Protein AF-A0A2N1M1D9-F1 (afdb_monomer_lite)

pLDDT: mean 79.74, std 18.49, range [38.44, 97.81]

Radius of gyration: 21.59 Å; chains: 1; bounding box: 44×55×71 Å

Foldseek 3Di:
DDPVVVVVVVVVVVVVVVVVVVPPPDLFPDFADADPPPDDLVLVVPAAEDDDDDPPPPPPPVVVVLVVDPPPPPPCPDPPPPQQKFKKWWQWPVVRGIHIDMKGQDDDPVRFKIKDWPCSQAPQQQDGTHNIWTFGPDDSSDGDDIWTWGGKDADDDPSGGPGTMIMTGTDPVD

Sequence (174 aa):
MNEKFIFYILIVLTVITNLKYTVAGSIITKVFDIEDAYWTPEKMRDAIPLTTNESKNNKPNYRTKRDQLPVKESNITSYNPYVPYGKLFFHNTGDGKNYFCTASVIRTENGNIGLTAAHCIYNGNGSWSSNMVFCPGYENGQFPVAIPVKGGSVEVVDGHYYYDYGMIKFNYDQ

Secondary structure (DSSP, 8-state):
--HHHHHHHHHHHHHHHHHHHHTS--S-SEEPP--TT---HHHHHHPEE--SS--SS----HHHHHTTS-----------TT--EEEEEEEETTTTEEEEEEEEEE--TTS-EEEE-HHHHB-TTS-BEEEEEEEET-BTTB-S--EEEEEEEEEEETTEEEEEEEEEEE----

Structure (mmCIF, N/CA/C/O backbone):
data_AF-A0A2N1M1D9-F1
#
_entry.id   AF-A0A2N1M1D9-F1
#
loop_
_atom_site.group_PDB
_atom_site.id
_atom_site.type_symbol
_atom_site.label_atom_id
_atom_site.label_alt_id
_atom_site.label_comp_id
_atom_site.label_asym_id
_atom_site.label_entity_id
_atom_site.label_seq_id
_atom_site.pdbx_PDB_ins_code
_atom_site.Cartn_x
_atom_site.Cartn_y
_atom_site.Cartn_z
_atom_site.occupancy
_atom_site.B_iso_or_equiv
_atom_site.auth_seq_id
_atom_site.auth_comp_id
_atom_site.auth_asym_id
_atom_site.auth_atom_id
_atom_site.pdbx_PDB_model_num
ATOM 1 N N . MET A 1 1 ? 11.788 -38.977 44.185 1.00 60.78 1 MET A N 1
ATOM 2 C CA . MET A 1 1 ? 11.906 -37.880 43.198 1.00 60.78 1 MET A CA 1
ATOM 3 C C . MET A 1 1 ? 11.818 -36.572 43.974 1.00 60.78 1 MET A C 1
ATOM 5 O O . MET A 1 1 ? 10.902 -36.443 44.770 1.00 60.78 1 MET A O 1
ATOM 9 N N . ASN A 1 2 ? 12.818 -35.694 43.880 1.00 80.62 2 ASN A N 1
ATOM 10 C CA . ASN A 1 2 ? 12.948 -34.514 44.750 1.00 80.62 2 ASN A CA 1
ATOM 11 C C . ASN A 1 2 ? 11.906 -33.447 44.364 1.00 80.62 2 ASN A C 1
ATOM 13 O O . ASN A 1 2 ? 11.821 -33.096 43.190 1.00 80.62 2 ASN A O 1
ATOM 17 N N . GLU A 1 3 ? 11.137 -32.913 45.313 1.00 77.94 3 GLU A N 1
ATOM 18 C CA . GLU A 1 3 ? 10.117 -31.888 45.028 1.00 77.94 3 GLU A CA 1
ATOM 19 C C . GLU A 1 3 ? 10.706 -30.646 44.347 1.00 77.94 3 GLU A C 1
ATOM 21 O O . GLU A 1 3 ? 10.096 -30.083 43.439 1.00 77.94 3 GLU A O 1
ATOM 26 N N . LYS A 1 4 ? 11.957 -30.291 44.675 1.00 79.69 4 LYS A N 1
ATOM 27 C CA . LYS A 1 4 ? 12.689 -29.208 43.997 1.00 79.69 4 LYS A CA 1
ATOM 28 C C . LYS A 1 4 ? 12.936 -29.499 42.513 1.00 79.69 4 LYS A C 1
ATOM 30 O O . LYS A 1 4 ? 12.966 -28.579 41.703 1.00 79.69 4 LYS A O 1
ATOM 35 N N . PHE A 1 5 ? 13.093 -30.772 42.153 1.00 82.50 5 PHE A N 1
ATOM 36 C CA . PHE A 1 5 ? 13.314 -31.211 40.775 1.00 82.50 5 PHE A CA 1
ATOM 37 C C . PHE A 1 5 ? 12.026 -31.131 39.948 1.00 82.50 5 PHE A C 1
ATOM 39 O O . PHE A 1 5 ? 12.054 -30.672 38.810 1.00 82.50 5 PHE A O 1
ATOM 46 N N . ILE A 1 6 ? 10.883 -31.491 40.543 1.00 83.31 6 ILE A N 1
ATOM 47 C CA . ILE A 1 6 ? 9.561 -31.350 39.912 1.00 83.31 6 ILE A CA 1
ATOM 48 C C . ILE A 1 6 ? 9.239 -29.868 39.681 1.00 83.31 6 ILE A C 1
ATOM 50 O O . ILE A 1 6 ? 8.807 -29.496 38.592 1.00 83.31 6 ILE A O 1
ATOM 54 N N . PHE A 1 7 ? 9.522 -29.009 40.664 1.00 84.81 7 PHE A N 1
ATOM 55 C CA . PHE A 1 7 ? 9.314 -27.565 40.542 1.00 84.81 7 PHE A CA 1
ATOM 56 C C . PHE A 1 7 ? 10.158 -26.949 39.416 1.00 84.81 7 PHE A C 1
ATOM 58 O O . PHE A 1 7 ? 9.663 -26.139 38.635 1.00 84.81 7 PHE A O 1
ATOM 65 N N . TYR A 1 8 ? 11.415 -27.381 39.284 1.00 86.62 8 TYR A N 1
ATOM 66 C CA . TYR A 1 8 ? 12.298 -26.928 38.210 1.00 86.62 8 TYR A CA 1
ATOM 67 C C . TYR A 1 8 ? 11.796 -27.371 36.830 1.00 86.62 8 TYR A C 1
ATOM 69 O O . TYR A 1 8 ? 11.765 -26.568 35.901 1.00 86.62 8 TYR A O 1
ATOM 77 N N . ILE A 1 9 ? 11.325 -28.616 36.706 1.00 87.38 9 ILE A N 1
ATOM 78 C CA . ILE A 1 9 ? 10.718 -29.125 35.469 1.00 87.38 9 ILE A CA 1
ATOM 79 C C . ILE A 1 9 ? 9.473 -28.315 35.096 1.00 87.38 9 ILE A C 1
ATOM 81 O O . ILE A 1 9 ? 9.326 -27.945 33.935 1.00 87.38 9 ILE A O 1
ATOM 85 N N . LEU A 1 10 ? 8.598 -27.993 36.052 1.00 85.19 10 LEU A N 1
ATOM 86 C CA . LEU A 1 10 ? 7.392 -27.202 35.786 1.00 85.19 10 LEU A CA 1
ATOM 87 C C . LEU A 1 10 ? 7.720 -25.771 35.347 1.00 85.19 10 LEU A C 1
ATOM 89 O O . LEU A 1 10 ? 7.110 -25.279 34.397 1.00 85.19 10 LEU A O 1
ATOM 93 N N . ILE A 1 11 ? 8.710 -25.123 35.968 1.00 84.94 11 ILE A N 1
ATOM 94 C CA . ILE A 1 11 ? 9.192 -23.803 35.537 1.00 84.94 11 ILE A CA 1
ATOM 95 C C . ILE A 1 11 ? 9.756 -23.886 34.117 1.00 84.94 11 ILE A C 1
ATOM 97 O O . ILE A 1 11 ? 9.367 -23.096 33.263 1.00 84.94 11 ILE A O 1
ATOM 101 N N . VAL A 1 12 ? 10.613 -24.868 33.830 1.00 83.88 12 VAL A N 1
ATOM 102 C CA . VAL A 1 12 ? 11.208 -25.054 32.499 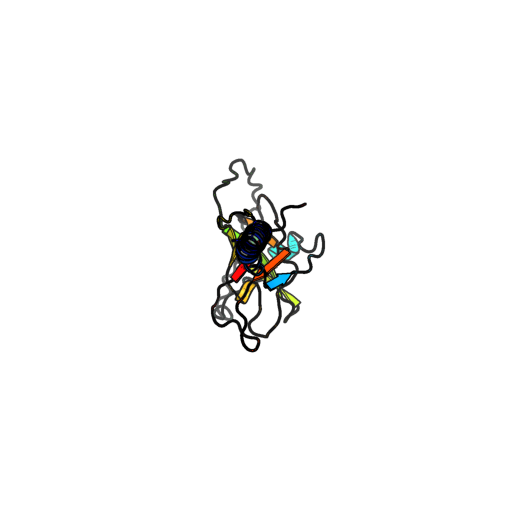1.00 83.88 12 VAL A CA 1
ATOM 103 C C . VAL A 1 12 ? 10.137 -25.344 31.445 1.00 83.88 12 VAL A C 1
ATOM 105 O O . VAL A 1 12 ? 10.157 -24.734 30.381 1.00 83.88 12 VAL A O 1
ATOM 108 N N . LEU A 1 13 ? 9.153 -26.199 31.733 1.00 80.75 13 LEU A N 1
ATOM 109 C CA . LEU A 1 13 ? 8.033 -26.475 30.828 1.00 80.75 13 LEU A CA 1
ATOM 110 C C . LEU A 1 13 ? 7.163 -25.235 30.599 1.00 80.75 13 LEU A C 1
ATOM 112 O O . LEU A 1 13 ? 6.745 -24.985 29.470 1.00 80.75 13 LEU A O 1
ATOM 116 N N . THR A 1 14 ? 6.933 -24.428 31.635 1.00 77.75 14 THR A N 1
ATOM 117 C CA . THR A 1 14 ? 6.195 -23.161 31.527 1.00 77.75 14 THR A CA 1
ATOM 118 C C . THR A 1 14 ? 6.972 -22.149 30.685 1.00 77.75 14 THR A C 1
ATOM 120 O O . THR A 1 14 ? 6.406 -21.509 29.806 1.00 77.75 14 THR A O 1
ATOM 123 N N . VAL A 1 15 ? 8.288 -22.035 30.872 1.00 74.19 15 VAL A N 1
ATOM 124 C CA . VAL A 1 15 ? 9.141 -21.167 30.048 1.00 74.19 15 VAL A CA 1
ATOM 125 C C . VAL A 1 15 ? 9.179 -21.655 28.599 1.00 74.19 15 VAL A C 1
ATOM 127 O O . VAL A 1 15 ? 9.004 -20.846 27.700 1.00 74.19 15 VAL A O 1
ATOM 130 N N . ILE A 1 16 ? 9.333 -22.958 28.344 1.00 68.94 16 ILE A N 1
ATOM 131 C CA . ILE A 1 16 ? 9.373 -23.531 26.985 1.00 68.94 16 ILE A CA 1
ATOM 132 C C . ILE A 1 16 ? 8.030 -23.369 26.265 1.00 68.94 16 ILE A C 1
ATOM 134 O O . ILE A 1 16 ? 8.005 -23.054 25.076 1.00 68.94 16 ILE A O 1
ATOM 138 N N . THR A 1 17 ? 6.910 -23.580 26.960 1.00 62.06 17 THR A N 1
ATOM 139 C CA . THR A 1 17 ? 5.574 -23.376 26.380 1.00 62.06 17 THR A CA 1
ATOM 140 C C . THR A 1 17 ? 5.333 -21.907 26.057 1.00 62.06 17 THR A C 1
ATOM 142 O O . THR A 1 17 ? 4.902 -21.622 24.947 1.00 62.06 17 THR A O 1
ATOM 145 N N . ASN A 1 18 ? 5.712 -20.977 26.939 1.00 57.97 18 ASN A N 1
ATOM 146 C CA . ASN A 1 18 ? 5.638 -19.540 26.657 1.00 57.97 18 ASN A CA 1
ATOM 147 C C . ASN A 1 18 ? 6.622 -19.092 25.561 1.00 57.97 18 ASN A C 1
ATOM 149 O O . ASN A 1 18 ? 6.274 -18.249 24.741 1.00 57.97 18 ASN A O 1
ATOM 153 N N . LEU A 1 19 ? 7.812 -19.695 25.467 1.00 52.94 19 LEU A N 1
ATOM 154 C CA . LEU A 1 19 ? 8.791 -19.365 24.429 1.00 52.94 19 LEU A CA 1
ATOM 155 C C . LEU A 1 19 ? 8.267 -19.715 23.031 1.00 52.94 19 LEU A C 1
ATOM 157 O O . LEU A 1 19 ? 8.491 -18.945 22.104 1.00 52.94 19 LEU A O 1
ATOM 161 N N . LYS A 1 20 ? 7.514 -20.817 22.879 1.00 49.06 20 LYS A N 1
ATOM 162 C CA . LYS A 1 20 ? 6.876 -21.192 21.603 1.00 49.06 20 LYS A CA 1
ATOM 163 C C . LYS A 1 20 ? 5.874 -20.149 21.094 1.00 49.06 20 LYS A C 1
ATOM 165 O O . LYS A 1 20 ? 5.715 -20.042 19.883 1.00 49.06 20 LYS A O 1
ATOM 170 N N . TYR A 1 21 ? 5.248 -19.369 21.978 1.00 48.16 21 TYR A N 1
ATOM 171 C CA . TYR A 1 21 ? 4.383 -18.250 21.583 1.00 48.16 21 TYR A CA 1
ATOM 172 C C . TYR A 1 21 ? 5.183 -17.000 21.186 1.00 48.16 21 TYR A C 1
ATOM 174 O O . TYR A 1 21 ? 4.725 -16.215 20.361 1.00 48.16 21 TYR A O 1
ATOM 182 N N . THR A 1 22 ? 6.400 -16.837 21.708 1.00 42.84 22 THR A N 1
ATOM 183 C CA . THR A 1 22 ? 7.246 -15.657 21.462 1.00 42.84 22 THR A CA 1
ATOM 184 C C . THR A 1 22 ? 8.097 -15.763 20.188 1.00 42.84 22 THR A C 1
ATOM 186 O O . THR A 1 22 ? 8.546 -14.741 19.678 1.00 42.84 22 THR A O 1
ATOM 189 N N . VAL A 1 23 ? 8.305 -16.963 19.623 1.00 44.19 23 VAL A N 1
ATOM 190 C CA . VAL A 1 23 ? 9.054 -17.138 18.352 1.00 44.19 23 VAL A CA 1
ATOM 191 C C . VAL A 1 23 ? 8.188 -17.015 17.094 1.00 44.19 23 VAL A C 1
ATOM 193 O O . VAL A 1 23 ? 8.677 -17.247 15.988 1.00 44.19 23 VAL A O 1
ATOM 196 N N . ALA A 1 24 ? 6.919 -16.619 17.221 1.00 50.38 24 ALA A N 1
ATOM 197 C CA . ALA A 1 24 ? 6.186 -16.083 16.083 1.00 50.38 24 ALA A CA 1
ATOM 198 C C . ALA A 1 24 ? 6.825 -14.731 15.732 1.00 50.38 24 ALA A C 1
ATOM 200 O O . ALA A 1 24 ? 6.445 -13.692 16.269 1.00 50.38 24 ALA A O 1
ATOM 201 N N . GLY A 1 25 ? 7.872 -14.763 14.900 1.00 53.44 25 GLY A N 1
ATOM 202 C CA . GLY A 1 25 ? 8.539 -13.565 14.406 1.00 53.44 25 GLY A CA 1
ATOM 203 C C . GLY A 1 25 ? 7.504 -12.547 13.935 1.00 53.44 25 GLY A C 1
ATOM 204 O O . GLY A 1 25 ? 6.458 -12.919 13.398 1.00 53.44 25 GLY A O 1
ATOM 205 N N . SER A 1 26 ? 7.766 -11.262 14.185 1.00 61.91 26 SER A N 1
ATOM 206 C CA . SER A 1 26 ? 6.884 -10.188 13.728 1.00 61.91 26 SER A CA 1
ATOM 207 C C . SER A 1 26 ? 6.556 -10.413 12.253 1.00 61.91 26 SER A C 1
ATOM 209 O O . SER A 1 26 ? 7.457 -10.430 11.418 1.00 61.91 26 SER A O 1
ATOM 211 N N . ILE A 1 27 ? 5.264 -10.562 11.936 1.00 67.00 27 ILE A N 1
ATOM 212 C CA . ILE A 1 27 ? 4.773 -10.677 10.552 1.00 67.00 27 ILE A CA 1
ATOM 213 C C . ILE A 1 27 ? 5.300 -9.506 9.710 1.00 67.00 27 ILE A C 1
ATOM 215 O O . ILE A 1 27 ? 5.478 -9.645 8.509 1.00 67.00 27 ILE A O 1
ATOM 219 N N . ILE A 1 28 ? 5.583 -8.366 10.347 1.00 79.44 28 ILE A N 1
ATOM 220 C CA . ILE A 1 28 ? 6.139 -7.163 9.738 1.00 79.44 28 ILE A CA 1
ATOM 221 C C . ILE A 1 28 ? 7.662 -7.238 9.714 1.00 79.44 28 ILE A C 1
ATOM 223 O O . ILE A 1 28 ? 8.294 -7.206 10.772 1.00 79.44 28 ILE A O 1
ATOM 227 N N . THR A 1 29 ? 8.223 -7.293 8.505 1.00 82.31 29 THR A N 1
ATOM 228 C CA . THR A 1 29 ? 9.672 -7.313 8.255 1.00 82.31 29 THR A CA 1
ATOM 229 C C . THR A 1 29 ? 10.252 -5.909 8.087 1.00 82.31 29 THR A C 1
ATOM 231 O O . THR A 1 29 ? 11.451 -5.716 8.282 1.00 82.31 29 THR A O 1
ATOM 234 N N . LYS A 1 30 ? 9.413 -4.909 7.781 1.00 89.00 30 LYS A N 1
ATOM 235 C CA . LYS A 1 30 ? 9.819 -3.509 7.623 1.00 89.00 30 LYS A CA 1
ATOM 236 C C . LYS A 1 30 ? 8.845 -2.560 8.318 1.00 89.00 30 LYS A C 1
ATOM 238 O O . LYS A 1 30 ? 7.644 -2.610 8.071 1.00 89.00 30 LYS A O 1
ATOM 243 N N . VAL A 1 31 ? 9.376 -1.669 9.153 1.00 91.00 31 VAL A N 1
ATOM 244 C CA . VAL A 1 31 ? 8.661 -0.488 9.667 1.00 91.00 31 VAL A CA 1
ATOM 245 C C . VAL A 1 31 ? 8.870 0.661 8.682 1.00 91.00 31 VAL A C 1
ATOM 247 O O . VAL A 1 31 ? 9.980 0.829 8.167 1.00 91.00 31 VAL A O 1
ATOM 250 N N . PHE A 1 32 ? 7.804 1.406 8.395 1.00 90.81 32 PHE A N 1
ATOM 251 C CA . PHE A 1 32 ? 7.834 2.530 7.461 1.00 90.81 32 PHE A CA 1
ATOM 252 C C . PHE A 1 32 ? 7.843 3.863 8.192 1.00 90.81 32 PHE A C 1
ATOM 254 O O . PHE A 1 32 ? 7.144 4.030 9.192 1.00 90.81 32 PHE A O 1
ATOM 261 N N . ASP A 1 33 ? 8.581 4.813 7.626 1.00 81.06 33 ASP A N 1
ATOM 262 C CA . ASP A 1 33 ? 8.456 6.217 7.981 1.00 81.06 33 ASP A CA 1
ATOM 263 C C . ASP A 1 33 ? 7.142 6.759 7.406 1.00 81.06 33 ASP A C 1
ATOM 265 O O . ASP A 1 33 ? 6.782 6.496 6.249 1.00 81.06 33 ASP A O 1
ATOM 269 N N . ILE A 1 34 ? 6.417 7.491 8.246 1.00 85.44 34 ILE A N 1
ATOM 270 C CA . ILE A 1 34 ? 5.174 8.167 7.896 1.00 85.44 34 ILE A CA 1
ATOM 271 C C . ILE A 1 34 ? 5.407 9.646 8.158 1.00 85.44 34 ILE A C 1
ATOM 273 O O . ILE A 1 34 ? 5.552 10.062 9.304 1.00 85.44 34 ILE A O 1
ATOM 277 N N . GLU A 1 35 ? 5.447 10.434 7.094 1.00 89.44 35 GLU A N 1
ATOM 278 C CA . GLU A 1 35 ? 5.397 11.882 7.207 1.00 89.44 35 GLU A CA 1
ATOM 279 C C . GLU A 1 35 ? 3.947 12.328 7.411 1.00 89.44 35 GLU A C 1
ATOM 281 O O . GLU A 1 35 ? 3.053 12.024 6.607 1.00 89.44 35 GLU A O 1
ATOM 286 N N . ASP A 1 36 ? 3.717 13.079 8.485 1.00 83.19 36 ASP A N 1
ATOM 287 C CA . ASP A 1 36 ? 2.412 13.661 8.768 1.00 83.19 36 ASP A CA 1
ATOM 288 C C . ASP A 1 36 ? 1.952 14.547 7.607 1.00 83.19 36 ASP A C 1
ATOM 290 O O . ASP A 1 36 ? 2.709 15.343 7.049 1.00 83.19 36 ASP A O 1
ATOM 294 N N . ALA A 1 37 ? 0.682 14.393 7.229 1.00 86.88 37 ALA A N 1
ATOM 295 C CA . ALA A 1 37 ? 0.052 15.140 6.141 1.00 86.88 37 ALA A CA 1
ATOM 296 C C . ALA A 1 37 ? 0.771 15.048 4.774 1.00 86.88 37 ALA A C 1
ATOM 298 O O . ALA A 1 37 ? 0.555 15.898 3.907 1.00 86.88 37 ALA A O 1
ATOM 299 N N . TYR A 1 38 ? 1.569 13.997 4.525 1.00 95.19 38 TYR A N 1
ATOM 300 C CA . TYR A 1 38 ? 2.216 13.796 3.223 1.00 95.19 38 TYR A CA 1
ATOM 301 C C . TYR A 1 38 ? 1.214 13.800 2.062 1.00 95.19 38 TYR A C 1
ATOM 303 O O . TYR A 1 38 ? 1.477 14.410 1.021 1.00 95.19 38 TYR A O 1
ATOM 311 N N . TRP A 1 39 ? 0.071 13.123 2.221 1.00 95.38 39 TRP A N 1
ATOM 312 C CA . TRP A 1 39 ? -0.955 13.009 1.186 1.00 95.38 39 TRP A CA 1
ATOM 313 C C . TRP A 1 39 ? -1.971 14.140 1.240 1.00 95.38 39 TRP A C 1
ATOM 315 O O . TRP A 1 39 ? -2.829 14.190 2.117 1.00 95.38 39 TRP A O 1
ATOM 325 N N . THR A 1 40 ? -1.931 14.986 0.217 1.00 93.81 40 THR A N 1
ATOM 326 C CA . THR A 1 40 ? -2.979 15.964 -0.077 1.00 93.81 40 THR A CA 1
ATOM 327 C C . THR A 1 40 ? -3.958 15.401 -1.118 1.00 93.81 40 THR A C 1
ATOM 329 O O . THR A 1 40 ? -3.584 14.503 -1.885 1.00 93.81 40 THR A O 1
ATOM 332 N N . PRO A 1 41 ? -5.189 15.941 -1.226 1.00 89.88 41 PRO A N 1
ATOM 333 C CA . PRO A 1 41 ? -6.123 15.563 -2.290 1.00 89.88 41 PRO A CA 1
ATOM 334 C C . PRO A 1 41 ? -5.523 15.694 -3.696 1.00 89.88 41 PRO A C 1
ATOM 336 O O . PRO A 1 41 ? -5.758 14.849 -4.556 1.00 89.88 41 PRO A O 1
ATOM 339 N N . GLU A 1 42 ? -4.694 16.718 -3.914 1.00 88.88 42 GLU A N 1
ATOM 340 C CA . GLU A 1 42 ? -3.952 16.924 -5.159 1.00 88.88 42 GLU A CA 1
ATOM 341 C C . GLU A 1 42 ? -2.957 15.790 -5.431 1.00 88.88 42 GLU A C 1
ATOM 343 O O . GLU A 1 42 ? -3.027 15.160 -6.485 1.00 88.88 42 GLU A O 1
ATOM 348 N N . LYS A 1 43 ? -2.102 15.439 -4.459 1.00 94.75 43 LYS A N 1
ATOM 349 C CA . LYS A 1 43 ? -1.166 14.314 -4.608 1.00 94.75 43 LYS A CA 1
ATOM 350 C C . LYS A 1 43 ? -1.893 12.993 -4.866 1.00 94.75 43 LYS A C 1
ATOM 352 O O . LYS A 1 43 ? -1.443 12.211 -5.697 1.00 94.75 43 LYS A O 1
ATOM 357 N N . MET A 1 44 ? -3.018 12.739 -4.191 1.00 94.25 44 MET A N 1
ATOM 358 C CA . MET A 1 44 ? -3.829 11.535 -4.424 1.00 94.25 44 MET A CA 1
ATOM 359 C C . MET A 1 44 ? -4.475 11.526 -5.816 1.00 94.25 44 MET A C 1
ATOM 361 O O . MET A 1 44 ? -4.543 10.481 -6.466 1.00 94.25 44 MET A O 1
ATOM 365 N N . ARG A 1 45 ? -4.961 12.678 -6.290 1.00 91.25 45 ARG A N 1
ATOM 366 C CA . ARG A 1 45 ? -5.537 12.830 -7.633 1.00 91.25 45 ARG A CA 1
ATOM 367 C C . ARG A 1 45 ? -4.492 12.557 -8.714 1.00 91.25 45 ARG A C 1
ATOM 369 O O . ARG A 1 45 ? -4.810 11.883 -9.701 1.00 91.25 45 ARG A O 1
ATOM 376 N N . ASP A 1 46 ? -3.277 13.050 -8.504 1.00 91.69 46 ASP A N 1
ATOM 377 C CA . ASP A 1 46 ? -2.192 13.031 -9.487 1.00 91.69 46 ASP A CA 1
ATOM 378 C C . ASP A 1 46 ? -1.312 11.770 -9.386 1.00 91.69 46 ASP A C 1
ATOM 380 O O . ASP A 1 46 ? -0.466 11.533 -10.251 1.00 91.69 46 ASP A O 1
ATOM 384 N N . ALA A 1 47 ? -1.546 10.925 -8.375 1.00 94.69 47 ALA A N 1
ATOM 385 C CA . ALA A 1 47 ? -0.874 9.642 -8.211 1.00 94.69 47 ALA A CA 1
ATOM 386 C C . ALA A 1 47 ? -1.066 8.730 -9.435 1.00 94.69 47 ALA A C 1
ATOM 388 O O . ALA A 1 47 ? -2.152 8.619 -10.017 1.00 94.69 47 ALA A O 1
ATOM 389 N N . ILE A 1 48 ? 0.010 8.040 -9.805 1.00 93.94 48 ILE A N 1
ATOM 390 C CA . ILE A 1 48 ? 0.092 7.211 -11.006 1.00 93.94 48 ILE A CA 1
ATOM 391 C C . ILE A 1 48 ? -0.393 5.788 -10.673 1.00 93.94 48 ILE A C 1
ATOM 393 O O . ILE A 1 48 ? 0.056 5.212 -9.685 1.00 93.94 48 ILE A O 1
ATOM 397 N N . PRO A 1 49 ? -1.285 5.168 -11.465 1.00 92.88 49 PRO A N 1
ATOM 398 C CA . PRO A 1 49 ? -1.616 3.759 -11.262 1.00 92.88 49 PRO A CA 1
ATOM 399 C C . PRO A 1 49 ? -0.368 2.899 -11.495 1.00 92.88 49 PRO A C 1
ATOM 401 O O . PRO A 1 49 ? 0.200 2.926 -12.592 1.00 92.88 49 PRO A O 1
ATOM 404 N N . LEU A 1 50 ? 0.057 2.134 -10.487 1.00 88.25 50 LEU A N 1
ATOM 405 C CA . LEU A 1 50 ? 1.154 1.187 -10.658 1.00 88.25 50 LEU A CA 1
ATOM 406 C C . LEU A 1 50 ? 0.613 -0.029 -11.418 1.00 88.25 50 LEU A C 1
ATOM 408 O O . LEU A 1 50 ? -0.103 -0.860 -10.872 1.00 88.25 50 LEU A O 1
ATOM 412 N N . THR A 1 51 ? 0.891 -0.078 -12.719 1.00 76.94 51 THR A N 1
ATOM 413 C CA . THR A 1 51 ? 0.513 -1.185 -13.606 1.00 76.94 51 THR A CA 1
ATOM 414 C C . THR A 1 51 ? 1.776 -1.797 -14.191 1.00 76.94 51 THR A C 1
ATOM 416 O O . THR A 1 51 ? 2.723 -1.083 -14.532 1.00 76.94 51 THR A O 1
ATOM 419 N N . THR A 1 52 ? 1.806 -3.119 -14.326 1.00 57.38 52 THR A N 1
ATOM 420 C CA . THR A 1 52 ? 2.895 -3.843 -14.984 1.00 57.38 52 THR A CA 1
ATOM 421 C C . THR A 1 52 ? 2.836 -3.601 -16.502 1.00 57.38 52 THR A C 1
ATOM 423 O O . THR A 1 52 ? 2.224 -4.352 -17.242 1.00 57.38 52 THR A O 1
ATOM 426 N N . ASN A 1 53 ? 3.440 -2.506 -16.971 1.00 53.28 53 ASN A N 1
ATOM 427 C CA . ASN A 1 53 ? 3.971 -2.319 -18.333 1.00 53.28 53 ASN A CA 1
ATOM 42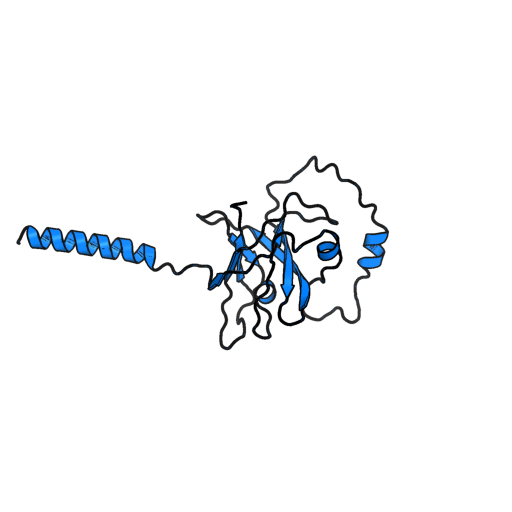8 C C . ASN A 1 53 ? 3.096 -2.601 -19.589 1.00 53.28 53 ASN A C 1
ATOM 430 O O . ASN A 1 53 ? 3.659 -3.020 -20.591 1.00 53.28 53 ASN A O 1
ATOM 434 N N . GLU A 1 54 ? 1.807 -2.235 -19.664 1.00 45.56 54 GLU A N 1
ATOM 435 C CA . GLU A 1 54 ? 1.082 -2.180 -20.967 1.00 45.56 54 GLU A CA 1
ATOM 436 C C . GLU A 1 54 ? 0.152 -0.965 -21.147 1.00 45.56 54 GLU A C 1
ATOM 438 O O . GLU A 1 54 ? -0.988 -1.054 -21.590 1.00 45.56 54 GLU A O 1
ATOM 443 N N . SER A 1 55 ? 0.636 0.239 -20.844 1.00 44.50 55 SER A N 1
ATOM 444 C CA . SER A 1 55 ? -0.113 1.461 -21.183 1.00 44.50 55 SER A CA 1
ATOM 445 C C . SER A 1 55 ? 0.781 2.632 -21.603 1.00 44.50 55 SER A C 1
ATOM 447 O O . SER A 1 55 ? 0.406 3.800 -21.470 1.00 44.50 55 SER A O 1
ATOM 449 N N . LYS A 1 56 ? 1.962 2.357 -22.170 1.00 47.22 56 LYS A N 1
ATOM 450 C CA . LYS A 1 56 ? 2.713 3.415 -22.869 1.00 47.22 56 LYS A CA 1
ATOM 451 C C . LYS A 1 56 ? 1.996 3.879 -24.149 1.00 47.22 56 LYS A C 1
ATOM 453 O O . LYS A 1 56 ? 2.135 5.045 -24.496 1.00 47.22 56 LYS A O 1
ATOM 458 N N . ASN A 1 57 ? 1.146 3.033 -24.751 1.00 44.38 57 ASN A N 1
ATOM 459 C CA . ASN A 1 57 ? 0.421 3.345 -25.996 1.00 44.38 57 ASN A CA 1
ATOM 460 C C . ASN A 1 57 ? -1.101 3.477 -25.859 1.00 44.38 57 ASN A C 1
ATOM 462 O O . ASN A 1 57 ? -1.744 3.990 -26.762 1.00 44.38 57 ASN A O 1
ATOM 466 N N . ASN A 1 58 ? -1.677 3.081 -24.728 1.00 45.44 58 ASN A N 1
ATOM 467 C CA . ASN A 1 58 ? -3.088 3.293 -24.429 1.00 45.44 58 ASN A CA 1
ATOM 468 C C . ASN A 1 58 ? -3.205 3.777 -22.999 1.00 45.44 58 ASN A C 1
ATOM 470 O O . ASN A 1 58 ? -3.791 3.077 -22.190 1.00 45.44 58 ASN A O 1
ATOM 474 N N . LYS A 1 59 ? -2.661 4.963 -22.672 1.00 43.44 59 LYS A N 1
ATOM 475 C CA . LYS A 1 59 ? -3.163 5.686 -21.495 1.00 43.44 59 LYS A CA 1
ATOM 476 C C . LYS A 1 59 ? -4.675 5.743 -21.705 1.00 43.44 59 LYS A C 1
ATOM 478 O O . LYS A 1 59 ? -5.090 6.492 -22.594 1.00 43.44 59 LYS A O 1
ATOM 483 N N . PRO A 1 60 ? -5.513 4.984 -20.969 1.00 42.97 60 PRO A N 1
ATOM 484 C CA . PRO A 1 60 ? -6.918 5.311 -21.003 1.00 42.97 60 PRO A CA 1
ATOM 485 C C . PRO A 1 60 ? -6.935 6.757 -20.531 1.00 42.97 60 PRO A C 1
ATOM 487 O O . PRO A 1 60 ? -6.266 7.097 -19.548 1.00 42.97 60 PRO A O 1
ATOM 490 N N . ASN A 1 61 ? -7.566 7.634 -21.302 1.00 43.53 61 ASN A N 1
ATOM 491 C CA . ASN A 1 61 ? -7.573 9.062 -21.039 1.00 43.53 61 ASN A CA 1
ATOM 492 C C . ASN A 1 61 ? -8.485 9.340 -19.822 1.00 43.53 61 ASN A C 1
ATOM 494 O O . ASN A 1 61 ? -9.512 10.009 -19.895 1.00 43.53 61 ASN A O 1
ATOM 498 N N . TYR A 1 62 ? -8.124 8.757 -18.675 1.00 46.81 62 TYR A N 1
ATOM 499 C CA . TYR A 1 62 ? -8.766 8.893 -17.377 1.00 46.81 62 TYR A CA 1
ATOM 500 C C . TYR A 1 62 ? -8.680 10.343 -16.893 1.00 46.81 62 TYR A C 1
ATOM 502 O O . TYR A 1 62 ? -9.530 10.758 -16.112 1.00 46.81 62 TYR A O 1
ATOM 510 N N . ARG A 1 63 ? -7.705 11.123 -17.398 1.00 47.12 63 ARG A N 1
ATOM 511 C CA . ARG A 1 63 ? -7.632 12.580 -17.207 1.00 47.12 63 ARG A CA 1
ATOM 512 C C . ARG A 1 63 ? -8.838 13.273 -17.844 1.00 47.12 63 ARG A C 1
ATOM 514 O O . ARG A 1 63 ? -9.601 13.894 -17.120 1.00 47.12 63 ARG A O 1
ATOM 521 N N . THR A 1 64 ? -9.111 13.049 -19.135 1.00 42.09 64 THR A N 1
ATOM 522 C CA . THR A 1 64 ? -10.268 13.685 -19.805 1.00 42.09 64 THR A CA 1
ATOM 523 C C . THR A 1 64 ? -11.631 13.258 -19.256 1.00 42.09 64 THR A C 1
ATOM 525 O O . THR A 1 64 ? -12.588 14.016 -19.356 1.00 42.09 64 THR A O 1
ATOM 528 N N . LYS A 1 65 ? -11.745 12.071 -18.638 1.00 42.19 65 LYS A N 1
ATOM 529 C CA . LYS A 1 65 ? -13.005 11.643 -18.007 1.00 42.19 65 LYS A CA 1
ATOM 530 C C . LYS A 1 65 ? -13.192 12.193 -16.588 1.00 42.19 65 LYS A C 1
ATOM 532 O O . LYS A 1 65 ? -14.334 12.378 -16.189 1.00 42.19 65 LYS A O 1
ATOM 537 N N . ARG A 1 66 ? -12.115 12.471 -15.835 1.00 48.44 66 ARG A N 1
ATOM 538 C CA . ARG A 1 66 ? -12.202 13.092 -14.496 1.00 48.44 66 ARG A CA 1
ATOM 539 C C . ARG A 1 66 ? -12.604 14.558 -14.556 1.00 48.44 66 ARG A C 1
ATOM 541 O O . ARG A 1 66 ? -13.424 14.958 -13.745 1.00 48.44 66 ARG A O 1
ATOM 548 N N . ASP A 1 67 ? -12.099 15.310 -15.531 1.00 46.41 67 ASP A N 1
ATOM 549 C CA . ASP A 1 67 ? -12.441 16.733 -15.691 1.00 46.41 67 ASP A CA 1
ATOM 550 C C . ASP A 1 67 ? -13.902 16.946 -16.143 1.00 46.41 67 ASP A C 1
ATOM 552 O O . ASP A 1 67 ? -14.432 18.050 -16.064 1.00 46.41 67 ASP A O 1
ATOM 556 N N . GLN A 1 68 ? -14.573 15.878 -16.592 1.00 44.00 68 GLN A N 1
ATOM 557 C CA . GLN A 1 68 ? -15.975 15.882 -17.020 1.00 44.00 68 GLN A CA 1
ATOM 558 C C . GLN A 1 68 ? -16.936 15.219 -16.029 1.00 44.00 68 GLN A C 1
ATOM 560 O O . GLN A 1 68 ? -18.151 15.299 -16.218 1.00 44.00 68 GLN A O 1
ATOM 565 N N . LEU A 1 69 ? -16.430 14.534 -15.001 1.00 40.88 69 LEU A N 1
ATOM 566 C CA . LEU A 1 69 ? -17.293 14.039 -13.941 1.00 40.88 69 LEU A CA 1
ATOM 567 C C . LEU A 1 69 ? -17.449 15.183 -12.946 1.00 40.88 69 LEU A C 1
ATOM 569 O O . LEU A 1 69 ? -16.441 15.609 -12.379 1.00 40.88 69 LEU A O 1
ATOM 573 N N . PRO A 1 70 ? -18.669 15.703 -12.717 1.00 38.44 70 PRO A N 1
ATOM 574 C CA . PRO A 1 70 ? -18.862 16.579 -11.581 1.00 38.44 70 PRO A CA 1
ATOM 575 C C . PRO A 1 70 ? -18.306 15.834 -10.369 1.00 38.44 70 PRO A C 1
ATOM 577 O O . PRO A 1 70 ? -18.655 14.667 -10.152 1.00 38.44 70 PRO A O 1
ATOM 580 N N . VAL A 1 71 ? -17.426 16.487 -9.603 1.00 45.75 71 VAL A N 1
ATOM 581 C CA . VAL A 1 71 ? -17.192 16.120 -8.205 1.00 45.75 71 VAL A CA 1
ATOM 582 C C . VAL A 1 71 ? -18.542 16.340 -7.545 1.00 45.75 71 VAL A C 1
ATOM 584 O O . VAL A 1 71 ? -18.844 17.407 -7.023 1.00 45.75 71 VAL A O 1
ATOM 587 N N . LYS A 1 72 ? -19.440 15.374 -7.720 1.00 40.62 72 LYS A N 1
ATOM 588 C CA . LYS A 1 72 ? -20.703 15.364 -7.028 1.00 40.62 72 LYS A CA 1
ATOM 589 C C . LYS A 1 72 ? -20.262 15.173 -5.595 1.00 40.62 72 LYS A C 1
ATOM 591 O O . LYS A 1 72 ? -19.648 14.152 -5.285 1.00 40.62 72 LYS A O 1
ATOM 596 N N . GLU A 1 73 ? -20.515 16.172 -4.763 1.00 44.25 73 GLU A N 1
ATOM 597 C CA . GLU A 1 73 ? -20.662 15.964 -3.332 1.00 44.25 73 GLU A CA 1
ATOM 598 C C . GLU A 1 73 ? -21.680 14.831 -3.191 1.00 44.25 73 GLU A C 1
ATOM 600 O O . GLU A 1 73 ? -22.898 15.019 -3.223 1.00 44.25 73 GLU A O 1
ATOM 605 N N . SER A 1 74 ? -21.191 13.595 -3.174 1.00 46.75 74 SER A N 1
ATOM 606 C CA . SER A 1 74 ? -21.965 12.505 -2.647 1.00 46.75 74 SER A CA 1
ATOM 607 C C . SER A 1 74 ? -22.032 12.839 -1.173 1.00 46.75 74 SER A C 1
ATOM 609 O O . SER A 1 74 ? -21.044 12.680 -0.462 1.00 46.75 74 SER A O 1
ATOM 611 N N . ASN A 1 75 ? -23.178 13.343 -0.723 1.00 48.00 75 ASN A N 1
ATOM 612 C CA . ASN A 1 75 ? -23.573 13.172 0.663 1.00 48.00 75 ASN A CA 1
ATOM 613 C C . ASN A 1 75 ? -23.430 11.667 0.917 1.00 48.00 75 ASN A C 1
ATOM 615 O O . ASN A 1 75 ? -24.284 10.907 0.457 1.00 48.00 75 ASN A O 1
ATOM 619 N N . ILE A 1 76 ? -22.307 11.214 1.494 1.00 53.47 76 ILE A N 1
ATOM 620 C CA . ILE A 1 76 ? -22.066 9.796 1.776 1.00 53.47 76 ILE A CA 1
ATOM 621 C C . ILE A 1 76 ? -23.035 9.435 2.901 1.00 53.47 76 ILE A C 1
ATOM 623 O O . ILE A 1 76 ? -22.692 9.416 4.074 1.00 53.47 76 ILE A O 1
ATOM 627 N N . THR A 1 77 ? -24.292 9.197 2.543 1.00 49.75 77 THR A N 1
ATOM 628 C CA . THR A 1 77 ? -25.333 8.690 3.436 1.00 49.75 77 THR A CA 1
ATOM 629 C C . THR A 1 77 ? -25.302 7.163 3.502 1.00 49.75 77 THR A C 1
ATOM 631 O O . THR A 1 77 ? -26.046 6.567 4.270 1.00 49.75 77 THR A O 1
ATOM 634 N N . SER A 1 78 ? -24.413 6.522 2.734 1.00 55.97 78 SER A N 1
ATOM 635 C CA . SER A 1 78 ? -24.212 5.075 2.702 1.00 55.97 78 SER A CA 1
ATOM 636 C C . SER A 1 78 ? -22.718 4.745 2.760 1.00 55.97 78 SER A C 1
ATOM 638 O O . SER A 1 78 ? -22.134 4.250 1.795 1.00 55.97 78 SER A O 1
ATOM 640 N N . TYR A 1 79 ? -22.080 5.015 3.903 1.00 57.91 79 TYR A N 1
ATOM 641 C CA . TYR A 1 79 ? -20.844 4.318 4.262 1.00 57.91 79 TYR A CA 1
ATOM 642 C C . TYR A 1 79 ? -21.175 2.826 4.326 1.00 57.91 79 TYR A C 1
ATOM 644 O O . TYR A 1 79 ? -21.955 2.405 5.177 1.00 57.91 79 TYR A O 1
ATOM 652 N N . ASN A 1 80 ? -20.641 2.040 3.392 1.00 63.59 80 ASN A N 1
ATOM 653 C CA . ASN A 1 80 ? -20.743 0.592 3.462 1.00 63.59 80 ASN A CA 1
ATOM 654 C C . ASN A 1 80 ? -19.543 0.077 4.279 1.00 63.59 80 ASN A C 1
ATOM 656 O O . ASN A 1 80 ? -18.439 0.001 3.733 1.00 63.59 80 ASN A O 1
ATOM 660 N N . PRO A 1 81 ? -19.727 -0.292 5.564 1.00 61.09 81 PRO A N 1
ATOM 661 C CA . PRO A 1 81 ? -18.641 -0.788 6.413 1.00 61.09 81 PRO A CA 1
ATOM 662 C C . PRO A 1 81 ? -18.076 -2.134 5.930 1.00 61.09 81 PRO A C 1
ATOM 664 O O . PRO A 1 81 ? -17.082 -2.610 6.470 1.00 61.09 81 PRO A O 1
ATOM 667 N N . TYR A 1 82 ? -18.704 -2.757 4.928 1.00 68.00 82 TYR A N 1
ATOM 668 C CA . TYR A 1 82 ? -18.325 -4.046 4.363 1.00 68.00 82 TYR A CA 1
ATOM 669 C C . TYR A 1 82 ? -17.496 -3.932 3.081 1.00 68.00 82 TYR A C 1
ATOM 671 O O . TYR A 1 82 ? -17.414 -4.912 2.348 1.00 68.00 82 TYR A O 1
ATOM 679 N N . VAL A 1 83 ? -16.904 -2.775 2.764 1.00 80.56 83 VAL A N 1
ATOM 680 C CA . VAL A 1 83 ? -15.968 -2.654 1.634 1.00 80.56 83 VAL A CA 1
ATOM 681 C C . VAL A 1 83 ? -14.547 -2.894 2.153 1.00 80.56 83 VAL A C 1
ATOM 683 O O . VAL A 1 83 ? -13.917 -1.957 2.643 1.00 80.56 83 VAL A O 1
ATOM 686 N N . PRO A 1 84 ? -14.012 -4.133 2.083 1.00 87.81 84 PRO A N 1
ATOM 687 C CA . PRO A 1 84 ? -12.709 -4.435 2.662 1.00 87.81 84 PRO A CA 1
ATOM 688 C C . PRO A 1 84 ? -11.562 -3.904 1.800 1.00 87.81 84 PRO A C 1
ATOM 690 O O . PRO A 1 84 ? -10.433 -3.870 2.272 1.00 87.81 84 PRO A O 1
ATOM 693 N N . TYR A 1 85 ? -11.830 -3.499 0.554 1.00 93.44 85 TYR A N 1
ATOM 694 C CA . TYR A 1 85 ? -10.826 -3.055 -0.404 1.00 93.44 85 TYR A CA 1
ATOM 695 C C . TYR A 1 85 ? -10.805 -1.536 -0.580 1.00 93.44 85 TYR A C 1
ATOM 697 O O . TYR A 1 85 ? -11.750 -0.816 -0.260 1.00 93.44 85 TYR A O 1
ATOM 705 N N . GLY A 1 86 ? -9.715 -1.033 -1.141 1.00 95.06 86 GLY A N 1
ATOM 706 C CA . GLY A 1 86 ? -9.546 0.393 -1.378 1.00 95.06 86 GLY A CA 1
ATOM 707 C C . GLY A 1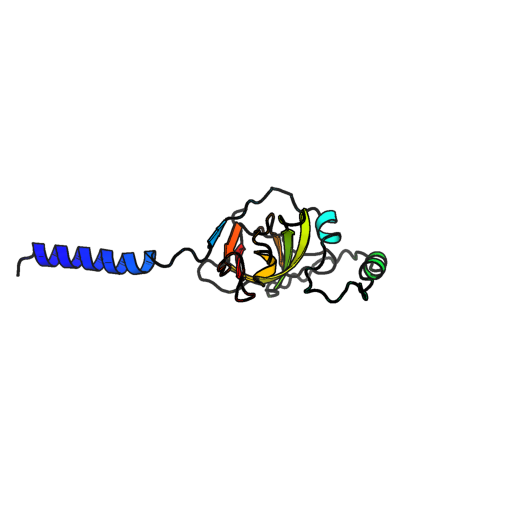 86 ? -8.266 0.710 -2.125 1.00 95.06 86 GLY A C 1
ATOM 708 O O . GLY A 1 86 ? -7.498 -0.186 -2.489 1.00 95.06 86 GLY A O 1
ATOM 709 N N . LYS A 1 87 ? -8.025 2.003 -2.346 1.00 96.75 87 LYS A N 1
ATOM 710 C CA . LYS A 1 87 ? -6.751 2.450 -2.909 1.00 96.75 87 LYS A CA 1
ATOM 711 C C . LYS A 1 87 ? -5.673 2.440 -1.842 1.00 96.75 87 LYS A C 1
ATOM 713 O O . LYS A 1 87 ? -5.892 2.912 -0.731 1.00 96.75 87 LYS A O 1
ATOM 718 N N . LEU A 1 88 ? -4.506 1.940 -2.220 1.00 97.81 88 LEU A N 1
ATOM 719 C CA . LEU A 1 88 ? -3.282 2.058 -1.444 1.00 97.81 88 LEU A CA 1
ATOM 720 C C . LEU A 1 88 ? -2.379 3.051 -2.164 1.00 97.81 88 LEU A C 1
ATOM 722 O O . LEU A 1 88 ? -1.859 2.730 -3.230 1.00 97.81 88 LEU A O 1
ATOM 726 N N . PHE A 1 89 ? -2.232 4.248 -1.612 1.00 97.81 89 PHE A N 1
ATOM 727 C CA . PHE A 1 89 ? -1.313 5.258 -2.119 1.00 97.81 89 PHE A CA 1
ATOM 728 C C . PHE A 1 89 ? 0.046 5.102 -1.449 1.00 97.81 89 PHE A C 1
ATOM 730 O O . PHE A 1 89 ? 0.117 4.771 -0.265 1.00 97.81 89 PHE A O 1
ATOM 737 N N . PHE A 1 90 ? 1.118 5.334 -2.197 1.00 96.88 90 PHE A N 1
ATOM 738 C CA . PHE A 1 90 ? 2.478 5.250 -1.676 1.00 96.88 90 PHE A CA 1
ATOM 739 C C . PHE A 1 90 ? 3.448 6.095 -2.497 1.00 96.88 90 PHE A C 1
ATOM 741 O O . PHE A 1 90 ? 3.224 6.385 -3.676 1.00 96.88 90 PHE A O 1
ATOM 748 N N . HIS A 1 91 ? 4.531 6.492 -1.844 1.00 95.50 91 HIS A N 1
ATOM 749 C CA . HIS A 1 91 ? 5.672 7.117 -2.482 1.00 95.50 91 HIS A CA 1
ATOM 750 C C . HIS A 1 91 ? 6.698 6.041 -2.843 1.00 95.50 91 HIS A C 1
ATOM 752 O O . HIS A 1 91 ? 7.143 5.283 -1.979 1.00 95.50 91 HIS A O 1
ATOM 758 N N . ASN A 1 92 ? 7.076 5.956 -4.116 1.00 92.81 92 ASN A N 1
ATOM 759 C CA . ASN A 1 92 ? 8.140 5.064 -4.557 1.00 92.81 92 ASN A CA 1
ATOM 760 C C . ASN A 1 92 ? 9.489 5.773 -4.407 1.00 92.81 92 ASN A C 1
ATOM 762 O O . ASN A 1 92 ? 9.817 6.687 -5.161 1.00 92.81 92 ASN A O 1
ATOM 766 N N . THR A 1 93 ? 10.291 5.316 -3.449 1.00 90.75 93 THR A N 1
ATOM 767 C CA . THR A 1 93 ? 11.609 5.897 -3.150 1.00 90.75 93 THR A CA 1
ATOM 768 C C . THR A 1 93 ? 12.628 5.700 -4.277 1.00 90.75 93 THR A C 1
ATOM 770 O O . THR A 1 93 ? 13.585 6.463 -4.366 1.00 90.75 93 THR A O 1
ATOM 773 N N . GLY A 1 94 ? 12.424 4.717 -5.162 1.00 88.62 94 GLY A N 1
ATOM 774 C CA . GLY A 1 94 ? 13.349 4.423 -6.259 1.00 88.62 94 GLY A CA 1
ATOM 775 C C . GLY A 1 94 ? 13.282 5.415 -7.423 1.00 88.62 94 GLY A C 1
ATOM 776 O O . GLY A 1 94 ? 14.291 5.639 -8.085 1.00 88.62 94 GLY A O 1
ATOM 777 N N . ASP A 1 95 ? 12.116 6.014 -7.688 1.00 90.75 95 ASP A N 1
ATOM 778 C CA . ASP A 1 95 ? 11.933 6.996 -8.770 1.00 90.75 95 ASP A CA 1
ATOM 779 C C . ASP A 1 95 ? 11.363 8.349 -8.307 1.00 90.75 95 ASP A C 1
ATOM 781 O O . ASP A 1 95 ? 11.183 9.254 -9.127 1.00 90.75 95 ASP A O 1
ATOM 785 N N . GLY A 1 96 ? 11.085 8.493 -7.008 1.00 92.06 96 GLY A N 1
ATOM 786 C CA . GLY A 1 96 ? 10.592 9.716 -6.382 1.00 92.06 96 GLY A CA 1
ATOM 787 C C . GLY A 1 96 ? 9.147 10.070 -6.738 1.00 92.06 96 GLY A C 1
ATOM 788 O O . GLY A 1 96 ? 8.742 11.219 -6.546 1.00 92.06 96 GLY A O 1
ATOM 789 N N . LYS A 1 97 ? 8.360 9.137 -7.287 1.00 93.69 97 LYS A N 1
ATOM 790 C CA . LYS A 1 97 ? 6.984 9.406 -7.728 1.00 93.69 97 LYS A CA 1
ATOM 791 C C . LYS A 1 97 ? 5.941 8.798 -6.805 1.00 93.69 97 LYS A C 1
ATOM 793 O O . LYS A 1 97 ? 6.168 7.828 -6.087 1.00 93.69 97 LYS A O 1
ATOM 798 N N . ASN A 1 98 ? 4.749 9.376 -6.887 1.00 96.12 98 ASN A N 1
ATOM 799 C CA . ASN A 1 98 ? 3.575 8.926 -6.161 1.00 96.12 98 ASN A CA 1
ATOM 800 C C . ASN A 1 98 ? 2.756 7.975 -7.018 1.00 96.12 98 ASN A C 1
ATOM 802 O O . ASN A 1 98 ? 2.379 8.303 -8.148 1.00 96.12 98 ASN A O 1
ATOM 806 N N . TYR A 1 99 ? 2.452 6.820 -6.445 1.00 96.25 99 TYR A N 1
ATOM 807 C CA . TYR A 1 99 ? 1.695 5.771 -7.096 1.00 96.25 99 TYR A CA 1
ATOM 808 C C . TYR A 1 99 ? 0.486 5.361 -6.266 1.00 96.25 99 TYR A C 1
ATOM 810 O O . TYR A 1 99 ? 0.353 5.709 -5.090 1.00 96.25 99 TYR A O 1
ATOM 818 N N . PHE A 1 100 ? -0.404 4.600 -6.897 1.00 96.81 100 PHE A N 1
ATOM 819 C CA . PHE A 1 100 ? -1.406 3.836 -6.180 1.00 96.81 100 PHE A CA 1
ATOM 820 C C . PHE A 1 100 ? -1.570 2.421 -6.735 1.00 96.81 100 PHE A C 1
ATOM 822 O O . PHE A 1 100 ? -1.441 2.179 -7.936 1.00 96.81 100 PHE A O 1
ATOM 829 N N . CYS A 1 101 ? -1.916 1.520 -5.822 1.00 95.81 101 CYS A N 1
ATOM 830 C CA . CYS A 1 101 ? -2.341 0.144 -6.041 1.00 95.81 101 CYS A CA 1
ATOM 831 C C . CYS A 1 101 ? -3.739 -0.067 -5.426 1.00 95.81 101 CYS A C 1
ATOM 833 O O . CYS A 1 101 ? -4.439 0.882 -5.052 1.00 95.81 101 CYS A O 1
ATOM 835 N N . THR A 1 102 ? -4.115 -1.333 -5.258 1.00 96.25 102 THR A N 1
ATOM 836 C CA . THR A 1 102 ? -5.221 -1.775 -4.408 1.00 96.25 102 THR A CA 1
ATOM 837 C C . THR A 1 102 ? -4.683 -2.548 -3.205 1.00 96.25 102 THR A C 1
ATOM 839 O O . THR A 1 102 ? -3.661 -3.230 -3.285 1.00 96.25 102 THR A O 1
ATOM 842 N N . ALA A 1 103 ? -5.391 -2.456 -2.087 1.00 97.25 103 ALA A N 1
ATOM 843 C CA . ALA A 1 103 ? -5.218 -3.349 -0.950 1.00 97.25 103 ALA A CA 1
ATOM 844 C C . ALA A 1 103 ? -6.586 -3.770 -0.415 1.00 97.25 103 ALA A C 1
ATOM 846 O O . ALA A 1 103 ? -7.599 -3.138 -0.728 1.00 97.25 103 ALA A O 1
ATOM 847 N N . SER A 1 104 ? -6.601 -4.824 0.395 1.00 96.19 104 SER A N 1
ATOM 848 C CA . SER A 1 104 ? -7.772 -5.230 1.165 1.00 96.19 104 SER A CA 1
ATOM 849 C C . SER A 1 104 ? -7.399 -5.475 2.616 1.00 96.19 104 SER A C 1
ATOM 851 O O . SER A 1 104 ? -6.331 -6.009 2.896 1.00 96.19 104 SER A O 1
ATOM 853 N N . VAL A 1 105 ? -8.293 -5.142 3.538 1.00 93.12 105 VAL A N 1
ATOM 854 C CA . VAL A 1 105 ? -8.213 -5.569 4.936 1.00 93.12 105 VAL A CA 1
ATOM 855 C C . VAL A 1 105 ? -8.489 -7.070 5.005 1.00 93.12 105 VAL A C 1
ATOM 857 O O . VAL A 1 105 ? -9.364 -7.578 4.297 1.00 93.12 105 VAL A O 1
ATOM 860 N N . ILE A 1 106 ? -7.751 -7.776 5.858 1.00 92.31 106 ILE A N 1
ATOM 861 C CA . ILE A 1 106 ? -8.008 -9.178 6.191 1.00 92.31 106 ILE A CA 1
ATOM 862 C C . ILE A 1 106 ? -8.257 -9.320 7.690 1.00 92.31 106 ILE A C 1
ATOM 864 O O . ILE A 1 106 ? -7.755 -8.546 8.505 1.00 92.31 106 ILE A O 1
ATOM 868 N N . ARG A 1 107 ? -9.049 -10.325 8.072 1.00 89.19 107 ARG A N 1
ATOM 869 C CA . ARG A 1 107 ? -9.315 -10.602 9.483 1.00 89.19 107 ARG A CA 1
ATOM 870 C C . ARG A 1 107 ? -8.095 -11.267 10.117 1.00 89.19 107 ARG A C 1
ATOM 872 O O . ARG A 1 107 ? -7.770 -12.404 9.793 1.00 89.19 107 ARG A O 1
ATOM 879 N N . THR A 1 108 ? -7.481 -10.577 11.064 1.00 88.38 108 THR A N 1
ATOM 880 C CA . THR A 1 108 ? -6.404 -11.080 11.925 1.00 88.38 108 THR A CA 1
ATOM 881 C C . THR A 1 108 ? -6.751 -10.814 13.386 1.00 88.38 108 THR A C 1
ATOM 883 O O . THR A 1 108 ? -7.603 -9.976 13.678 1.00 88.38 108 THR A O 1
ATOM 886 N N . GLU A 1 109 ? -6.107 -11.515 14.320 1.00 85.88 109 GLU A N 1
ATOM 887 C CA . GLU A 1 109 ? -6.362 -11.351 15.762 1.00 85.88 109 GLU A CA 1
ATOM 888 C C . GLU A 1 109 ? -6.128 -9.909 16.241 1.00 85.88 109 GLU A C 1
ATOM 890 O O . GLU A 1 109 ? -6.900 -9.371 17.026 1.00 85.88 109 GLU A O 1
ATOM 895 N N . ASN A 1 110 ? -5.110 -9.249 15.688 1.00 83.25 110 ASN A N 1
ATOM 896 C CA . ASN A 1 110 ? -4.786 -7.848 15.959 1.00 83.25 110 ASN A CA 1
ATOM 897 C C . ASN A 1 110 ? -5.615 -6.835 15.139 1.00 83.25 110 ASN A C 1
ATOM 899 O O . ASN A 1 110 ? -5.426 -5.632 15.306 1.00 83.25 110 ASN A O 1
ATOM 903 N N . GLY A 1 111 ? -6.486 -7.299 14.232 1.00 86.75 111 GLY A N 1
ATOM 904 C CA . GLY A 1 111 ? -7.439 -6.480 13.474 1.00 86.75 111 GLY A CA 1
ATOM 905 C C . GLY A 1 111 ? -6.852 -5.415 12.538 1.00 86.75 111 GLY A C 1
ATOM 906 O O . GLY A 1 111 ? -7.610 -4.609 12.005 1.00 86.75 111 GLY A O 1
ATOM 907 N N . ASN A 1 112 ? -5.532 -5.367 12.331 1.00 91.56 112 ASN A N 1
ATOM 908 C CA . ASN A 1 112 ? -4.856 -4.247 11.663 1.00 91.56 112 ASN A CA 1
ATOM 909 C C . ASN A 1 112 ? -3.952 -4.649 10.502 1.00 91.56 112 ASN A C 1
ATOM 911 O O . ASN A 1 112 ? -2.943 -3.995 10.239 1.00 91.56 112 ASN A O 1
ATOM 915 N N . ILE A 1 113 ? -4.330 -5.705 9.790 1.00 94.44 113 ILE A N 1
ATOM 916 C CA . ILE A 1 113 ? -3.545 -6.252 8.692 1.00 94.44 113 ILE A CA 1
ATOM 917 C C . ILE A 1 113 ? -4.308 -6.150 7.373 1.00 94.44 113 ILE A C 1
ATOM 919 O O . ILE A 1 113 ? -5.508 -6.424 7.298 1.00 94.44 113 ILE A O 1
ATOM 923 N N . GLY A 1 114 ? -3.586 -5.777 6.321 1.00 95.75 114 GLY A N 1
ATOM 924 C CA . GLY A 1 114 ? -4.059 -5.803 4.945 1.00 95.75 114 GLY A CA 1
ATOM 925 C C . GLY A 1 114 ? -3.180 -6.660 4.042 1.00 95.75 114 GLY A C 1
ATOM 926 O O . GLY A 1 114 ? -2.009 -6.899 4.338 1.00 95.75 114 GLY A O 1
ATOM 927 N N . LEU A 1 115 ? -3.758 -7.100 2.928 1.00 96.88 115 LEU A N 1
ATOM 928 C CA . LEU A 1 115 ? -3.100 -7.822 1.845 1.00 96.88 115 LEU A CA 1
ATOM 929 C C . LEU A 1 115 ? -3.001 -6.921 0.608 1.00 96.88 115 LEU A C 1
ATOM 931 O O . LEU A 1 115 ? -3.949 -6.206 0.266 1.00 96.88 115 LEU A O 1
ATOM 935 N N . THR A 1 116 ? -1.857 -6.965 -0.067 1.00 97.38 116 THR A N 1
ATOM 936 C CA . THR A 1 116 ? -1.606 -6.286 -1.344 1.00 97.38 116 THR A CA 1
ATOM 937 C C . THR A 1 116 ? -0.522 -7.040 -2.128 1.00 97.38 116 THR A C 1
ATOM 939 O O . THR A 1 116 ? -0.079 -8.111 -1.708 1.00 97.38 116 THR A O 1
ATOM 942 N N . ALA A 1 117 ? -0.116 -6.513 -3.280 1.00 96.00 117 ALA A N 1
ATOM 943 C CA . ALA A 1 117 ? 0.981 -7.065 -4.065 1.00 96.00 117 ALA A CA 1
ATOM 944 C C . ALA A 1 117 ? 2.339 -6.650 -3.476 1.00 96.00 117 ALA A C 1
ATOM 946 O O . ALA A 1 117 ? 2.475 -5.552 -2.922 1.00 96.00 117 ALA A O 1
ATOM 947 N N . ALA A 1 118 ? 3.354 -7.505 -3.620 1.00 95.19 118 ALA A N 1
ATOM 948 C CA . ALA A 1 118 ? 4.704 -7.205 -3.145 1.00 95.19 118 ALA A CA 1
ATOM 949 C C . ALA A 1 118 ? 5.238 -5.933 -3.806 1.00 95.19 118 ALA A C 1
ATOM 951 O O . ALA A 1 118 ? 5.781 -5.068 -3.120 1.00 95.19 118 ALA A O 1
ATOM 952 N N . HIS A 1 119 ? 4.986 -5.767 -5.107 1.00 93.50 119 HIS A N 1
ATOM 953 C CA . HIS A 1 119 ? 5.463 -4.623 -5.879 1.00 93.50 119 HIS A CA 1
ATOM 954 C C . HIS A 1 119 ? 4.916 -3.261 -5.420 1.00 93.50 119 HIS A C 1
ATOM 956 O O . HIS A 1 119 ? 5.484 -2.225 -5.764 1.00 93.50 119 HIS A O 1
ATOM 962 N N . CYS A 1 120 ? 3.815 -3.235 -4.659 1.00 94.88 120 CYS A N 1
ATOM 963 C CA . CYS A 1 120 ? 3.267 -2.005 -4.079 1.00 94.88 120 CYS A CA 1
ATOM 964 C C . CYS A 1 120 ? 4.033 -1.583 -2.814 1.00 94.88 120 CYS A C 1
ATOM 966 O O . CYS A 1 120 ? 4.063 -0.405 -2.457 1.00 94.88 120 CYS A O 1
ATOM 968 N N . ILE A 1 121 ? 4.651 -2.549 -2.131 1.00 95.62 121 ILE A N 1
ATOM 969 C CA . ILE A 1 121 ? 5.369 -2.366 -0.867 1.00 95.62 121 ILE A CA 1
ATOM 970 C C . ILE A 1 121 ? 6.883 -2.248 -1.110 1.00 95.62 121 ILE A C 1
ATOM 972 O O . ILE A 1 121 ? 7.556 -1.436 -0.478 1.00 95.62 121 ILE A O 1
ATOM 976 N N . TYR A 1 122 ? 7.419 -3.058 -2.020 1.00 93.56 122 TYR A N 1
ATOM 977 C CA . TYR A 1 122 ? 8.834 -3.153 -2.350 1.00 93.56 122 TYR A CA 1
ATOM 978 C C . TYR A 1 122 ? 8.996 -3.156 -3.866 1.00 93.56 122 TYR A C 1
ATOM 980 O O . TYR A 1 122 ? 8.483 -4.033 -4.560 1.00 93.56 122 TYR A O 1
ATOM 988 N N . ASN A 1 123 ? 9.694 -2.160 -4.400 1.00 83.50 123 ASN A N 1
ATOM 989 C CA . ASN A 1 123 ? 9.919 -2.083 -5.832 1.00 83.50 123 ASN A CA 1
ATOM 990 C C . ASN A 1 123 ? 10.888 -3.198 -6.283 1.00 83.50 123 ASN A C 1
ATOM 992 O O . ASN A 1 123 ? 11.760 -3.642 -5.537 1.00 83.50 123 ASN A O 1
ATOM 996 N N . GLY A 1 124 ? 10.758 -3.648 -7.534 1.00 72.31 124 GLY A N 1
ATOM 997 C CA . GLY A 1 124 ? 11.605 -4.716 -8.092 1.00 72.31 124 GLY A CA 1
ATOM 998 C C . GLY A 1 124 ? 13.088 -4.348 -8.262 1.00 72.31 124 GLY A C 1
ATOM 999 O O . GLY A 1 124 ? 13.865 -5.193 -8.698 1.00 72.31 124 GLY A O 1
ATOM 1000 N N . ASN A 1 125 ? 13.465 -3.109 -7.919 1.00 75.00 125 ASN A N 1
ATOM 1001 C CA . ASN A 1 125 ? 14.821 -2.563 -7.999 1.00 75.00 125 ASN A CA 1
ATOM 1002 C C . ASN A 1 125 ? 15.475 -2.418 -6.613 1.00 75.00 125 ASN A C 1
ATOM 1004 O O . ASN A 1 125 ? 16.512 -1.768 -6.484 1.00 75.00 125 ASN A O 1
ATOM 1008 N N . GLY A 1 126 ? 14.870 -2.980 -5.568 1.00 83.62 126 GLY A N 1
ATOM 1009 C CA . GLY A 1 126 ? 15.504 -3.106 -4.267 1.00 83.62 126 GLY A CA 1
ATOM 1010 C C . GLY A 1 126 ? 15.099 -2.073 -3.205 1.00 83.62 126 GLY A C 1
ATOM 1011 O O . GLY A 1 126 ? 15.682 -2.061 -2.119 1.00 83.62 126 GLY A O 1
ATOM 1012 N N . SER A 1 127 ? 14.141 -1.184 -3.481 1.00 89.06 127 SER A N 1
ATOM 1013 C CA . SER A 1 127 ? 13.730 -0.095 -2.576 1.00 89.06 127 SER A CA 1
ATOM 1014 C C . SER A 1 127 ? 12.315 -0.281 -2.026 1.00 89.06 127 SER A C 1
ATOM 1016 O O . SER A 1 127 ? 11.385 -0.645 -2.742 1.00 89.06 127 SER A O 1
ATOM 1018 N N . TRP A 1 128 ? 12.135 0.032 -0.745 1.00 93.12 128 TRP A N 1
ATOM 1019 C CA . TRP A 1 128 ? 10.828 0.029 -0.088 1.00 93.12 128 TRP A CA 1
ATOM 1020 C C . TRP A 1 128 ? 10.038 1.297 -0.422 1.00 93.12 128 TRP A C 1
ATOM 1022 O O . TRP A 1 128 ? 10.600 2.395 -0.461 1.00 93.12 128 TRP A O 1
ATOM 1032 N N . SER A 1 129 ? 8.731 1.154 -0.613 1.00 94.44 129 SER A N 1
ATOM 1033 C CA . SER A 1 129 ? 7.793 2.275 -0.643 1.00 94.44 129 SER A CA 1
ATOM 1034 C C . SER A 1 129 ? 7.745 2.977 0.720 1.00 94.44 129 SER A C 1
ATOM 1036 O O . SER A 1 129 ? 7.956 2.354 1.762 1.00 94.44 129 SER A O 1
ATOM 1038 N N . SER A 1 130 ? 7.442 4.273 0.722 1.00 95.12 130 SER A N 1
ATOM 1039 C CA . SER A 1 130 ? 7.249 5.078 1.933 1.00 95.12 130 SER A CA 1
ATOM 1040 C C . SER A 1 130 ? 5.925 5.835 1.888 1.00 95.12 130 SER A C 1
ATOM 1042 O O . SER A 1 130 ? 5.217 5.807 0.874 1.00 95.12 130 SER A O 1
ATOM 1044 N N . ASN A 1 131 ? 5.574 6.498 2.999 1.00 96.19 131 ASN A N 1
ATOM 1045 C CA . ASN A 1 131 ? 4.380 7.337 3.104 1.00 96.19 131 ASN A CA 1
ATOM 1046 C C . ASN A 1 131 ? 3.131 6.604 2.598 1.00 96.19 131 ASN A C 1
ATOM 1048 O O . ASN A 1 131 ? 2.405 7.097 1.745 1.00 96.19 131 ASN A O 1
ATOM 1052 N N . MET A 1 132 ? 2.919 5.369 3.043 1.00 97.00 132 MET A N 1
ATOM 1053 C CA . MET A 1 132 ? 1.833 4.532 2.542 1.00 97.00 132 MET A CA 1
ATOM 1054 C C . MET A 1 132 ? 0.519 4.860 3.270 1.00 97.00 132 MET A C 1
ATOM 1056 O O . MET A 1 132 ? 0.492 4.928 4.500 1.00 97.00 132 MET A O 1
ATOM 1060 N N . VAL A 1 133 ? -0.583 5.028 2.531 1.00 96.88 133 VAL 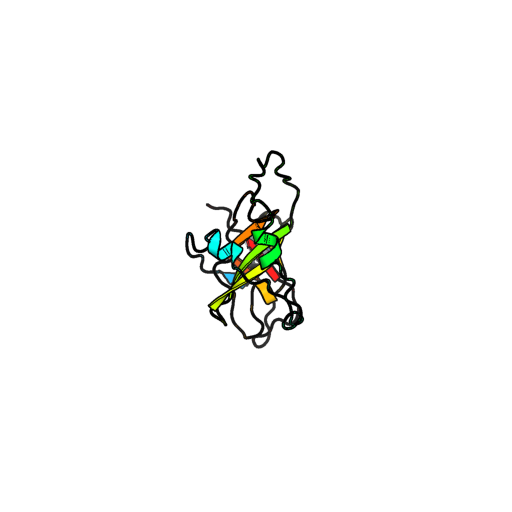A N 1
ATOM 1061 C CA . VAL A 1 133 ? -1.921 5.273 3.100 1.00 96.88 133 VAL A CA 1
ATOM 1062 C C . VAL A 1 133 ? -2.999 4.478 2.367 1.00 96.88 133 VAL A C 1
ATOM 1064 O O . VAL A 1 133 ? -3.039 4.427 1.136 1.00 96.88 133 VAL A O 1
ATOM 1067 N N . PHE A 1 134 ? -3.878 3.840 3.134 1.00 96.44 134 PHE A N 1
ATOM 1068 C CA . PHE A 1 134 ? -4.997 3.055 2.633 1.00 96.44 134 PHE A CA 1
ATOM 1069 C C . PHE A 1 134 ? -6.312 3.827 2.760 1.00 96.44 134 PHE A C 1
ATOM 1071 O O . PHE A 1 134 ? -6.665 4.304 3.836 1.00 96.44 134 PHE A O 1
ATOM 1078 N N . CYS A 1 135 ? -7.047 3.922 1.656 1.00 95.00 135 CYS A N 1
ATOM 1079 C CA . CYS A 1 135 ? -8.338 4.596 1.560 1.00 95.00 135 CYS A CA 1
ATOM 1080 C C . CYS A 1 135 ? -9.417 3.560 1.187 1.00 95.00 135 CYS A C 1
ATOM 1082 O O . CYS A 1 135 ? -9.621 3.309 -0.012 1.00 95.00 135 CYS A O 1
ATOM 1084 N N . PRO A 1 136 ? -10.074 2.912 2.172 1.00 92.50 136 PRO A N 1
ATOM 1085 C CA . PRO A 1 136 ? -11.128 1.930 1.916 1.00 92.50 136 PRO A CA 1
ATOM 1086 C C . PRO A 1 136 ? -12.289 2.566 1.151 1.00 92.50 136 PRO A C 1
ATOM 1088 O O . PRO A 1 136 ? -12.648 3.712 1.401 1.00 92.50 136 PRO A O 1
ATOM 1091 N N . GLY A 1 137 ? -12.864 1.837 0.195 1.00 89.81 137 GLY A N 1
ATOM 1092 C CA . GLY A 1 137 ? -14.001 2.328 -0.589 1.00 89.81 137 GLY A CA 1
ATOM 1093 C C . GLY A 1 137 ? -13.723 3.588 -1.414 1.00 89.81 137 GLY A C 1
ATOM 1094 O O . GLY A 1 137 ? -14.664 4.298 -1.749 1.00 89.81 137 GLY A O 1
ATOM 1095 N N . TYR A 1 138 ? -12.455 3.882 -1.734 1.00 90.56 138 TYR A N 1
ATOM 1096 C CA . TYR A 1 138 ? -12.106 5.047 -2.546 1.00 90.56 138 TYR A CA 1
ATOM 1097 C C . TYR A 1 138 ? -12.858 5.044 -3.881 1.00 90.56 138 TYR A C 1
ATOM 1099 O O . TYR A 1 138 ? -12.646 4.168 -4.724 1.00 90.56 138 TYR A O 1
ATOM 1107 N N . GLU A 1 139 ? -13.632 6.096 -4.124 1.00 85.81 139 GLU A N 1
ATOM 1108 C CA . GLU A 1 139 ? -14.378 6.311 -5.357 1.00 85.81 139 GLU A CA 1
ATOM 1109 C C . GLU A 1 139 ? -14.310 7.789 -5.752 1.00 85.81 139 GLU A C 1
ATOM 1111 O O . GLU A 1 139 ? -14.733 8.670 -5.015 1.00 85.81 139 GLU A O 1
ATOM 1116 N N . ASN A 1 140 ? -13.744 8.086 -6.927 1.00 83.00 140 ASN A N 1
ATOM 1117 C CA . ASN A 1 140 ? -13.704 9.444 -7.495 1.00 83.00 140 ASN A CA 1
ATOM 1118 C C . ASN A 1 140 ? -13.187 10.549 -6.545 1.00 83.00 140 ASN A C 1
ATOM 1120 O O . ASN A 1 140 ? -13.648 11.685 -6.601 1.00 83.00 140 ASN A O 1
ATOM 1124 N N . GLY A 1 141 ? -12.207 10.234 -5.693 1.00 84.81 141 GLY A N 1
ATOM 1125 C CA . GLY A 1 141 ? -11.648 11.191 -4.727 1.00 84.81 141 GLY A CA 1
ATOM 1126 C C . GLY A 1 141 ? -12.330 11.179 -3.362 1.00 84.81 141 GLY A C 1
ATOM 1127 O O . GLY A 1 141 ? -11.804 11.787 -2.439 1.00 84.81 141 GLY A O 1
ATOM 1128 N N . GLN A 1 142 ? -13.443 10.462 -3.225 1.00 84.81 142 GLN A N 1
ATOM 1129 C CA . GLN A 1 142 ? -14.180 10.291 -1.981 1.00 84.81 142 GLN A CA 1
ATOM 1130 C C . GLN A 1 142 ? -13.764 8.996 -1.288 1.00 84.81 142 GLN A C 1
ATOM 1132 O O . GLN A 1 142 ? -13.585 7.965 -1.934 1.00 84.81 142 GLN A O 1
ATOM 1137 N N . PHE A 1 143 ? -13.592 9.059 0.026 1.00 88.38 143 PHE A N 1
ATOM 1138 C CA . PHE A 1 143 ? -13.314 7.924 0.900 1.00 88.38 143 PHE A CA 1
ATOM 1139 C C . PHE A 1 143 ? -13.624 8.345 2.347 1.00 88.38 143 PHE A C 1
ATOM 1141 O O . PHE A 1 143 ? -13.509 9.525 2.675 1.00 88.38 143 PHE A O 1
ATOM 1148 N N . PRO A 1 144 ? -14.019 7.412 3.223 1.00 86.06 144 PRO A N 1
ATOM 1149 C CA . PRO A 1 144 ? -14.431 7.723 4.588 1.00 86.06 144 PRO A CA 1
ATOM 1150 C C . PRO A 1 144 ? -13.253 8.091 5.496 1.00 86.06 144 PRO A C 1
ATOM 1152 O O . PRO A 1 144 ? -13.397 8.921 6.386 1.00 86.06 144 PRO A O 1
ATOM 1155 N N . VAL A 1 145 ? -12.092 7.464 5.290 1.00 88.25 145 VAL A N 1
ATOM 1156 C CA . VAL A 1 145 ? -10.891 7.670 6.103 1.00 88.25 145 VAL A CA 1
ATOM 1157 C C . VAL A 1 145 ? -9.636 7.333 5.299 1.00 88.25 145 VAL A C 1
ATOM 1159 O O . VAL A 1 145 ? -9.672 6.506 4.386 1.00 88.25 145 VAL A O 1
ATOM 1162 N N . ALA A 1 146 ? -8.529 7.983 5.637 1.00 91.69 146 ALA A N 1
ATOM 1163 C CA . ALA A 1 146 ? -7.190 7.651 5.174 1.00 91.69 146 ALA A CA 1
ATOM 1164 C C . ALA A 1 146 ? -6.421 7.015 6.339 1.00 91.69 146 ALA A C 1
ATOM 1166 O O . ALA A 1 146 ? -6.192 7.665 7.352 1.00 91.69 146 ALA A O 1
ATOM 1167 N N . ILE A 1 147 ? -6.052 5.742 6.207 1.00 93.50 147 ILE A N 1
ATOM 1168 C CA . ILE A 1 147 ? -5.411 4.958 7.269 1.00 93.50 147 ILE A CA 1
ATOM 1169 C C . ILE A 1 147 ? -3.923 4.805 6.937 1.00 93.50 147 ILE A C 1
ATOM 1171 O O . ILE A 1 147 ? -3.601 4.151 5.937 1.00 93.50 147 ILE A O 1
ATOM 1175 N N . PRO A 1 148 ? -2.996 5.370 7.728 1.00 95.75 148 PRO A N 1
ATOM 1176 C CA . PRO A 1 148 ? -1.572 5.190 7.477 1.00 95.75 148 PRO A CA 1
ATOM 1177 C C . PRO A 1 148 ? -1.148 3.731 7.623 1.00 95.75 148 PRO A C 1
ATOM 1179 O O . PRO A 1 148 ? -1.695 2.973 8.428 1.00 95.75 148 PRO A O 1
ATOM 1182 N N . VAL A 1 149 ? -0.120 3.342 6.881 1.00 95.88 149 VAL A N 1
ATOM 1183 C CA . VAL A 1 149 ? 0.502 2.022 6.984 1.00 95.88 149 VAL A CA 1
ATOM 1184 C C . VAL A 1 149 ? 1.856 2.176 7.673 1.00 95.88 149 VAL A C 1
ATOM 1186 O O . VAL A 1 149 ? 2.753 2.823 7.143 1.00 95.88 149 VAL A O 1
ATOM 1189 N N . LYS A 1 150 ? 2.010 1.567 8.856 1.00 94.12 150 LYS A N 1
ATOM 1190 C CA . LYS A 1 150 ? 3.226 1.664 9.692 1.00 94.12 150 LYS A CA 1
ATOM 1191 C C . LYS A 1 150 ? 4.260 0.576 9.438 1.00 94.12 150 LYS A C 1
ATOM 1193 O O . LYS A 1 150 ? 5.358 0.615 9.985 1.00 94.12 150 LYS A O 1
ATOM 1198 N N . GLY A 1 151 ? 3.922 -0.417 8.629 1.00 94.56 151 GLY A N 1
ATOM 1199 C CA . GLY A 1 151 ? 4.875 -1.443 8.252 1.00 94.56 151 GLY A CA 1
ATOM 1200 C C . GLY A 1 151 ? 4.326 -2.404 7.221 1.00 94.56 151 GLY A C 1
ATOM 1201 O O . GLY A 1 151 ? 3.135 -2.391 6.910 1.00 94.56 151 GLY A O 1
ATOM 1202 N N . GLY A 1 152 ? 5.205 -3.245 6.702 1.00 94.75 152 GLY A N 1
ATOM 1203 C CA . GLY A 1 152 ? 4.863 -4.250 5.717 1.00 94.75 152 GLY A CA 1
ATOM 1204 C C . GLY A 1 152 ? 5.767 -5.469 5.772 1.00 94.75 152 GLY A C 1
ATOM 1205 O O . GLY A 1 152 ? 6.738 -5.531 6.531 1.00 94.75 152 GLY A O 1
ATOM 1206 N N . SER A 1 153 ? 5.391 -6.455 4.972 1.00 93.75 153 SER A N 1
ATOM 1207 C CA . SER A 1 153 ? 6.070 -7.729 4.839 1.00 93.75 153 SER A CA 1
ATOM 1208 C C . SER A 1 153 ? 6.049 -8.173 3.394 1.00 93.75 153 SER A C 1
ATOM 1210 O O . SER A 1 153 ? 4.982 -8.254 2.782 1.00 93.75 153 SER A O 1
ATOM 1212 N N . VAL A 1 154 ? 7.236 -8.440 2.872 1.00 93.25 154 VAL A N 1
ATOM 1213 C CA . VAL A 1 154 ? 7.482 -8.998 1.547 1.00 93.25 154 VAL A CA 1
ATOM 1214 C C . VAL A 1 154 ? 8.611 -10.006 1.702 1.00 93.25 154 VAL A C 1
ATOM 1216 O O . VAL A 1 154 ? 9.587 -9.740 2.407 1.00 93.25 154 VAL A O 1
ATOM 1219 N N . GLU A 1 155 ? 8.475 -11.154 1.049 1.00 91.19 155 GLU A N 1
ATOM 1220 C CA . GLU A 1 155 ? 9.558 -12.122 0.924 1.00 91.19 155 GLU A CA 1
ATOM 1221 C C . GLU A 1 155 ? 10.551 -11.619 -0.127 1.00 91.19 155 GLU A C 1
ATOM 1223 O O . GLU A 1 155 ? 10.242 -11.610 -1.317 1.00 91.19 155 GLU A O 1
ATOM 1228 N N . VAL A 1 156 ? 11.724 -11.163 0.321 1.00 88.00 156 VAL A N 1
ATOM 1229 C CA . VAL A 1 156 ? 12.788 -10.631 -0.540 1.00 88.00 156 VAL A CA 1
ATOM 1230 C C . VAL A 1 156 ? 14.001 -11.556 -0.479 1.00 88.00 156 VAL A C 1
ATOM 1232 O O . VAL A 1 156 ? 14.547 -11.793 0.597 1.00 88.00 156 VAL A O 1
ATOM 1235 N N . VAL A 1 157 ? 14.442 -12.034 -1.641 1.00 86.75 157 VAL A N 1
ATOM 1236 C CA . VAL A 1 157 ? 15.642 -12.857 -1.832 1.00 86.75 157 VAL A CA 1
ATOM 1237 C C . VAL A 1 157 ? 16.541 -12.140 -2.834 1.00 86.75 157 VAL A C 1
ATOM 1239 O O . VAL A 1 157 ? 16.084 -11.745 -3.904 1.00 86.75 157 VAL A O 1
ATOM 1242 N N . ASP A 1 158 ? 17.799 -11.904 -2.461 1.00 87.75 158 ASP A N 1
ATOM 1243 C CA . ASP A 1 158 ? 18.794 -11.209 -3.295 1.00 87.75 158 ASP A CA 1
ATOM 1244 C C . ASP A 1 158 ? 18.310 -9.862 -3.872 1.00 87.75 158 ASP A C 1
ATOM 1246 O O . ASP A 1 158 ? 18.635 -9.486 -4.994 1.00 87.75 158 ASP A O 1
ATOM 1250 N N . GLY A 1 159 ? 17.514 -9.115 -3.095 1.00 86.88 159 GLY A N 1
ATOM 1251 C CA . GLY A 1 159 ? 16.989 -7.802 -3.493 1.00 86.88 159 GLY A CA 1
ATOM 1252 C C . GLY A 1 159 ? 15.761 -7.846 -4.408 1.00 86.88 159 GLY A C 1
ATOM 1253 O O . GLY A 1 159 ? 15.315 -6.799 -4.876 1.00 86.88 159 GLY A O 1
ATOM 1254 N N . HIS A 1 160 ? 15.180 -9.027 -4.631 1.00 86.12 160 HIS A N 1
ATOM 1255 C CA . HIS A 1 160 ? 13.981 -9.217 -5.441 1.00 86.12 160 HIS A CA 1
ATOM 1256 C C . HIS A 1 160 ? 12.895 -9.949 -4.651 1.00 86.12 160 HIS A C 1
ATOM 1258 O O . HIS A 1 160 ? 13.180 -10.876 -3.896 1.00 86.12 160 HIS A O 1
ATOM 1264 N N . TYR A 1 161 ? 11.633 -9.553 -4.828 1.00 88.38 161 TYR A N 1
ATOM 1265 C CA . TYR A 1 161 ? 10.522 -10.366 -4.340 1.00 88.38 161 TYR A CA 1
ATOM 1266 C C . TYR A 1 161 ? 10.279 -11.525 -5.310 1.00 88.38 161 TYR A C 1
ATOM 1268 O O . TYR A 1 161 ? 10.215 -11.319 -6.521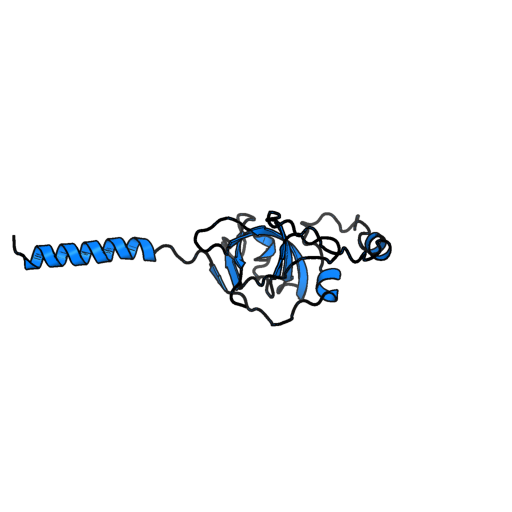 1.00 88.38 161 TYR A O 1
ATOM 1276 N N . TYR A 1 162 ? 10.173 -12.747 -4.790 1.00 83.62 162 TYR A N 1
ATOM 1277 C CA . TYR A 1 162 ? 9.962 -13.932 -5.631 1.00 83.62 162 TYR A CA 1
ATOM 1278 C C . TYR A 1 162 ? 8.479 -14.142 -5.956 1.00 83.62 162 TYR A C 1
ATOM 1280 O O . TYR A 1 162 ? 8.111 -14.443 -7.090 1.00 83.62 162 TYR A O 1
ATOM 1288 N N . TYR A 1 163 ? 7.617 -13.919 -4.964 1.00 89.56 163 TYR A N 1
ATOM 1289 C CA . TYR A 1 163 ? 6.170 -13.956 -5.115 1.00 89.56 163 TYR A CA 1
ATOM 1290 C C . TYR A 1 163 ? 5.590 -12.554 -4.954 1.00 89.56 163 TYR A C 1
ATOM 1292 O O . TYR A 1 163 ? 5.965 -11.816 -4.045 1.00 89.56 163 TYR A O 1
ATOM 1300 N N . ASP A 1 164 ? 4.645 -12.190 -5.819 1.00 93.12 164 ASP A N 1
ATOM 1301 C CA . ASP A 1 164 ? 4.051 -10.851 -5.831 1.00 93.12 164 ASP A CA 1
ATOM 1302 C C . ASP A 1 164 ? 2.882 -10.707 -4.843 1.00 93.12 164 ASP A C 1
ATOM 1304 O O . ASP A 1 164 ? 1.788 -10.259 -5.183 1.00 93.12 164 ASP A O 1
ATOM 1308 N N . TYR A 1 165 ? 3.105 -11.111 -3.594 1.00 94.19 165 TYR A N 1
ATOM 1309 C CA . TYR A 1 165 ? 2.184 -10.864 -2.490 1.00 94.19 165 TYR A CA 1
ATOM 1310 C C . TYR A 1 165 ? 2.922 -10.251 -1.307 1.00 94.19 165 TYR A C 1
ATOM 1312 O O . TYR A 1 165 ? 4.099 -10.513 -1.062 1.00 94.19 165 TYR A O 1
ATOM 1320 N N . GLY A 1 166 ? 2.203 -9.449 -0.534 1.00 95.06 166 GLY A N 1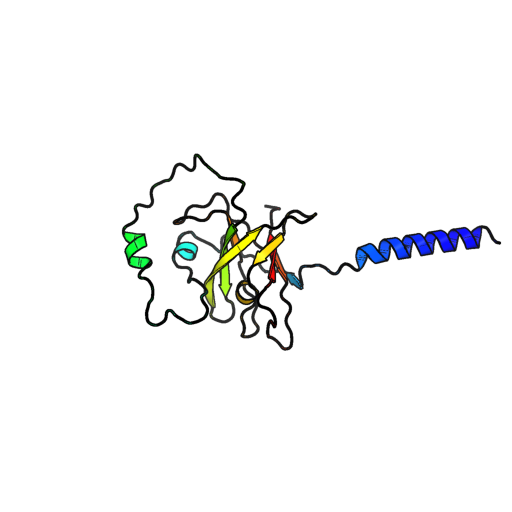
ATOM 1321 C CA . GLY A 1 166 ? 2.736 -8.868 0.680 1.00 95.06 166 GLY A CA 1
ATOM 1322 C C . GLY A 1 166 ? 1.644 -8.432 1.639 1.00 95.06 166 GLY A C 1
ATOM 1323 O O . GLY A 1 166 ? 0.474 -8.273 1.283 1.00 95.06 166 GLY A O 1
ATOM 1324 N N . MET A 1 167 ? 2.048 -8.245 2.888 1.00 96.19 167 MET A N 1
ATOM 1325 C CA . MET A 1 167 ? 1.167 -7.808 3.964 1.00 96.19 167 MET A CA 1
ATOM 1326 C C . MET A 1 167 ? 1.533 -6.394 4.386 1.00 96.19 167 MET A C 1
ATOM 1328 O O . MET A 1 167 ? 2.703 -6.024 4.392 1.00 96.19 167 MET A O 1
ATOM 1332 N N . ILE A 1 168 ? 0.538 -5.617 4.787 1.00 96.69 168 ILE A N 1
ATOM 1333 C CA . ILE A 1 168 ? 0.708 -4.277 5.349 1.00 96.69 168 ILE A CA 1
ATOM 1334 C C . ILE A 1 168 ? 0.060 -4.206 6.727 1.00 96.69 168 ILE A C 1
ATOM 1336 O O . ILE A 1 168 ? -0.949 -4.863 6.982 1.00 96.69 168 ILE A O 1
ATOM 1340 N N . LYS A 1 169 ? 0.637 -3.404 7.621 1.00 95.19 169 LYS A N 1
ATOM 1341 C CA . LYS A 1 169 ? 0.098 -3.126 8.952 1.00 95.19 169 LYS A CA 1
ATOM 1342 C C . LYS A 1 169 ? -0.439 -1.711 9.019 1.00 95.19 169 LYS A C 1
ATOM 1344 O O . LYS A 1 169 ? 0.319 -0.747 8.912 1.00 95.19 169 LYS A O 1
ATOM 1349 N N . PHE A 1 170 ? -1.736 -1.605 9.251 1.00 93.88 170 PHE A N 1
ATOM 1350 C CA . PHE A 1 170 ? -2.419 -0.339 9.452 1.00 93.88 170 PHE A CA 1
ATOM 1351 C C . PHE A 1 170 ? -2.054 0.278 10.804 1.00 93.88 170 PHE A C 1
ATOM 1353 O O . PHE A 1 170 ? -1.812 -0.423 11.794 1.00 93.88 170 PHE A O 1
ATOM 1360 N N . ASN A 1 171 ? -2.018 1.606 10.841 1.00 91.31 171 ASN A N 1
ATOM 1361 C CA . ASN A 1 171 ? -1.881 2.386 12.056 1.00 91.31 171 ASN A CA 1
ATOM 1362 C C . ASN A 1 171 ? -3.227 3.024 12.414 1.00 91.31 171 ASN A C 1
ATOM 1364 O O . ASN A 1 171 ? -3.614 4.013 11.802 1.00 91.31 171 ASN A O 1
ATOM 1368 N N . TYR A 1 172 ? -3.929 2.443 13.389 1.00 81.44 172 TYR A N 1
ATOM 1369 C CA . TYR A 1 172 ? -5.202 2.973 13.894 1.00 81.44 172 TYR A CA 1
ATOM 1370 C C . TYR A 1 172 ? -5.048 3.835 15.151 1.00 81.44 172 TYR A C 1
ATOM 1372 O O . TYR A 1 172 ? -6.033 4.393 15.612 1.00 81.44 172 TYR A O 1
ATOM 1380 N N . ASP A 1 173 ? -3.836 3.936 15.703 1.00 68.06 173 ASP A N 1
ATOM 1381 C CA . ASP A 1 173 ? -3.554 4.612 16.976 1.00 68.06 173 ASP A CA 1
ATOM 1382 C C . ASP A 1 173 ? -3.438 6.147 16.810 1.00 68.06 173 ASP A C 1
ATOM 1384 O O . ASP A 1 173 ? -2.538 6.761 17.380 1.00 68.06 173 ASP A O 1
ATOM 1388 N N . GLN A 1 174 ? -4.291 6.748 15.970 1.00 54.38 174 GLN A N 1
ATOM 1389 C CA . GLN A 1 174 ? -4.345 8.199 15.735 1.00 54.38 174 GLN A CA 1
ATOM 1390 C C . GLN A 1 174 ? -5.291 8.907 16.703 1.00 54.38 174 GLN A C 1
ATOM 1392 O O . GLN A 1 174 ? -6.388 8.361 16.960 1.00 54.38 174 GLN A O 1
#

InterPro domains:
  IPR009003 Peptidase S1, PA clan [SSF50494] (90-173)

Organism: NCBI:txid588596